Protein AF-A0A920FW73-F1 (afdb_monomer_lite)

Foldseek 3Di:
DDDDDPPVDPDPFVVQCVQVVHRDDAQDWDDDPPWTWGQHDDDRHTGDDIDIDD

Structure (mmCIF, N/CA/C/O backbone):
data_AF-A0A920FW73-F1
#
_entry.id   AF-A0A920FW73-F1
#
loop_
_atom_site.group_PDB
_atom_site.id
_atom_site.type_symbol
_atom_site.label_atom_id
_atom_site.label_alt_id
_atom_site.label_comp_id
_atom_site.label_asym_id
_atom_site.label_entity_id
_atom_site.label_seq_id
_atom_site.pdbx_PDB_ins_code
_atom_site.Cartn_x
_atom_site.Cartn_y
_atom_site.Cartn_z
_atom_site.occupancy
_atom_site.B_iso_or_equiv
_atom_site.auth_seq_id
_atom_site.auth_comp_id
_atom_site.auth_asym_id
_atom_site.auth_atom_id
_atom_site.pdbx_PDB_model_num
ATOM 1 N N . MET A 1 1 ? -10.569 -13.050 -10.718 1.00 60.12 1 MET A N 1
ATOM 2 C CA . MET A 1 1 ? -9.951 -11.745 -11.028 1.00 60.12 1 MET A CA 1
ATOM 3 C C . MET A 1 1 ? -8.523 -11.824 -10.515 1.00 60.12 1 MET A C 1
ATOM 5 O O . MET A 1 1 ? -8.357 -12.025 -9.318 1.00 60.12 1 MET A O 1
ATOM 9 N N . SER A 1 2 ? -7.530 -11.834 -11.404 1.00 67.69 2 SER A N 1
ATOM 10 C CA . SER A 1 2 ? -6.112 -11.853 -11.016 1.00 67.69 2 SER A CA 1
A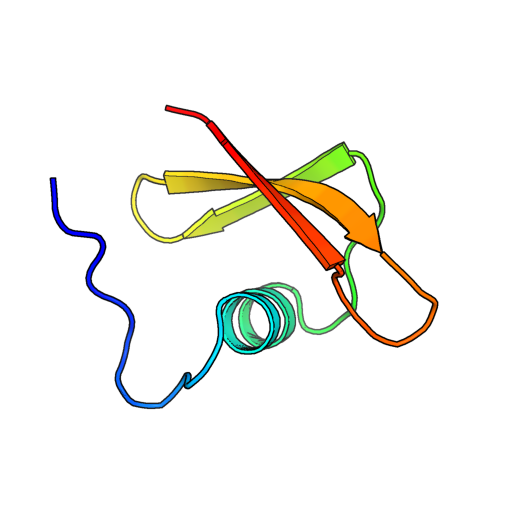TOM 11 C C . SER A 1 2 ? -5.593 -10.421 -11.037 1.00 67.69 2 SER A C 1
ATOM 13 O O . SER A 1 2 ? -5.956 -9.663 -11.934 1.00 67.69 2 SER A O 1
ATOM 15 N N . ILE A 1 3 ? -4.795 -10.039 -10.043 1.00 71.44 3 ILE A N 1
ATOM 16 C CA . ILE A 1 3 ? -4.089 -8.758 -10.053 1.00 71.44 3 ILE A CA 1
ATOM 17 C C . ILE A 1 3 ? -2.659 -9.066 -10.478 1.00 71.44 3 ILE A C 1
ATOM 19 O O . ILE A 1 3 ? -1.888 -9.608 -9.690 1.00 71.44 3 ILE A O 1
ATOM 23 N N . ASP A 1 4 ? -2.318 -8.724 -11.718 1.00 75.75 4 ASP A N 1
ATOM 24 C CA . ASP A 1 4 ? -0.956 -8.897 -12.217 1.00 75.75 4 ASP A CA 1
ATOM 25 C C . ASP A 1 4 ? -0.065 -7.789 -11.658 1.00 75.75 4 ASP A C 1
ATOM 27 O O . ASP A 1 4 ? -0.163 -6.618 -12.065 1.00 75.75 4 ASP A O 1
ATOM 31 N N . PHE A 1 5 ? 0.784 -8.178 -10.710 1.00 76.38 5 PHE A N 1
ATOM 32 C CA . PHE A 1 5 ? 1.838 -7.344 -10.155 1.00 76.38 5 PHE A CA 1
ATOM 33 C C . PHE A 1 5 ? 3.119 -7.497 -10.984 1.00 76.38 5 PHE A C 1
ATOM 35 O O . PHE A 1 5 ? 3.423 -8.604 -11.414 1.00 76.38 5 PHE A O 1
ATOM 42 N N . PRO A 1 6 ? 3.882 -6.416 -11.217 1.00 78.88 6 PRO A N 1
ATOM 43 C CA . PRO A 1 6 ? 5.162 -6.516 -11.903 1.00 78.88 6 PRO A CA 1
ATOM 44 C C . PRO A 1 6 ? 6.153 -7.328 -11.062 1.00 78.88 6 PRO A C 1
ATOM 46 O O . PRO A 1 6 ? 6.273 -7.073 -9.862 1.00 78.88 6 PRO A O 1
ATOM 49 N N . ASP A 1 7 ? 6.920 -8.213 -11.701 1.00 80.00 7 ASP A N 1
ATOM 50 C CA . ASP A 1 7 ? 7.877 -9.116 -11.033 1.00 80.00 7 ASP A CA 1
ATOM 51 C C . ASP A 1 7 ? 8.938 -8.387 -10.192 1.00 80.00 7 ASP A C 1
ATOM 53 O O . ASP A 1 7 ? 9.486 -8.944 -9.242 1.00 80.00 7 ASP A O 1
ATOM 57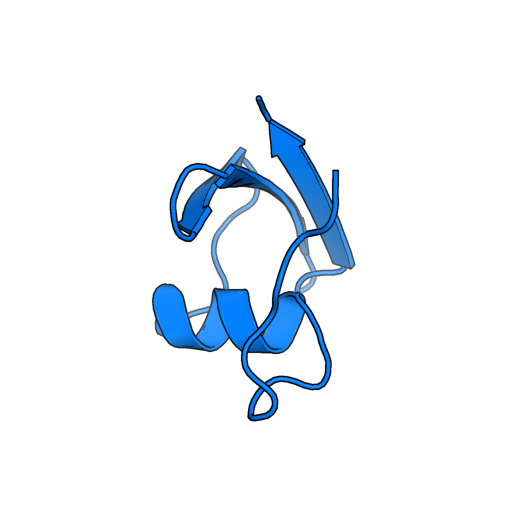 N N . GLN A 1 8 ? 9.202 -7.111 -10.491 1.00 84.88 8 GLN A N 1
ATOM 58 C CA . GLN A 1 8 ? 10.122 -6.274 -9.714 1.00 84.88 8 GLN A CA 1
ATOM 59 C C . GLN A 1 8 ? 9.651 -6.031 -8.267 1.00 84.88 8 GLN A C 1
ATOM 61 O O . GLN A 1 8 ? 10.443 -5.614 -7.420 1.00 84.88 8 GLN A O 1
ATOM 66 N N . PHE A 1 9 ? 8.369 -6.268 -7.965 1.00 84.81 9 PHE A N 1
ATOM 67 C CA . PHE A 1 9 ? 7.801 -6.067 -6.639 1.00 84.81 9 PHE A CA 1
ATOM 68 C C . PHE A 1 9 ? 7.400 -7.388 -5.991 1.00 84.81 9 PHE A C 1
ATOM 70 O O . PHE A 1 9 ? 6.382 -7.988 -6.313 1.00 84.81 9 PHE A O 1
ATOM 77 N N . VAL A 1 10 ? 8.138 -7.765 -4.950 1.00 84.56 10 VAL A N 1
ATOM 78 C CA . VAL A 1 10 ? 7.817 -8.927 -4.105 1.00 84.56 10 VAL A CA 1
ATOM 79 C C . VAL A 1 10 ? 6.680 -8.665 -3.106 1.00 84.56 10 VAL A C 1
ATOM 81 O O . VAL A 1 10 ? 6.174 -9.593 -2.482 1.00 84.56 10 VAL A O 1
ATOM 84 N N . THR A 1 11 ? 6.277 -7.401 -2.906 1.00 89.00 11 THR A N 1
ATOM 85 C CA . THR A 1 11 ? 5.185 -7.030 -1.989 1.00 89.00 11 THR A CA 1
ATOM 86 C C . THR A 1 11 ? 4.372 -5.837 -2.492 1.00 89.00 11 THR A C 1
ATOM 88 O O . THR A 1 11 ? 4.908 -4.910 -3.101 1.00 89.00 11 THR A O 1
ATOM 91 N N . LEU A 1 12 ? 3.087 -5.791 -2.115 1.00 89.56 12 LEU A N 1
ATOM 92 C CA . LEU A 1 12 ? 2.203 -4.647 -2.372 1.00 89.56 12 LEU A CA 1
ATOM 93 C C . LEU A 1 12 ? 2.711 -3.352 -1.714 1.00 89.56 12 LEU A C 1
ATOM 95 O O . LEU A 1 12 ? 2.572 -2.270 -2.276 1.00 89.56 12 LEU A O 1
ATOM 99 N N . SER A 1 13 ? 3.334 -3.452 -0.534 1.00 90.31 13 SER A N 1
ATOM 100 C CA . SER A 1 13 ? 3.945 -2.292 0.128 1.00 90.31 13 SER A CA 1
ATOM 101 C C . SER A 1 13 ? 5.094 -1.712 -0.698 1.00 90.31 13 SER A C 1
ATOM 103 O O . SER A 1 13 ? 5.232 -0.493 -0.738 1.00 90.31 13 SER A O 1
ATOM 105 N N . GLY A 1 14 ? 5.903 -2.562 -1.340 1.00 91.31 14 GLY A N 1
ATOM 106 C CA . GLY A 1 14 ? 6.986 -2.129 -2.225 1.00 91.31 14 GLY A CA 1
ATOM 107 C C . GLY A 1 14 ? 6.455 -1.389 -3.450 1.00 91.31 14 GLY A C 1
ATOM 108 O O . GLY A 1 14 ? 6.923 -0.293 -3.743 1.00 91.31 14 GLY A O 1
ATOM 109 N N . LEU A 1 15 ? 5.410 -1.930 -4.085 1.00 92.06 15 LEU A N 1
ATOM 110 C CA . LEU A 1 15 ? 4.726 -1.257 -5.192 1.00 92.06 15 LEU A CA 1
ATOM 111 C C . LEU A 1 15 ? 4.191 0.121 -4.775 1.00 92.06 15 LEU A C 1
ATOM 113 O O . LEU A 1 15 ? 4.437 1.115 -5.450 1.00 92.06 15 LEU A O 1
ATOM 117 N N . ILE A 1 16 ? 3.456 0.195 -3.663 1.00 92.81 16 ILE A N 1
ATOM 118 C CA . ILE A 1 16 ? 2.854 1.457 -3.215 1.00 92.81 16 ILE A CA 1
ATOM 119 C C . ILE A 1 16 ? 3.931 2.496 -2.895 1.00 92.81 16 ILE A C 1
ATOM 121 O O . ILE A 1 16 ? 3.760 3.667 -3.229 1.00 92.81 16 ILE A O 1
ATOM 125 N N . HIS A 1 17 ? 5.028 2.078 -2.263 1.00 91.12 17 HIS A N 1
ATOM 126 C CA . HIS A 1 17 ? 6.146 2.965 -1.965 1.00 91.12 17 HIS A CA 1
ATOM 127 C C . HIS A 1 17 ? 6.801 3.498 -3.245 1.00 91.12 17 HIS A C 1
ATOM 129 O O . HIS A 1 17 ? 7.122 4.681 -3.317 1.00 91.12 17 HIS A O 1
ATOM 135 N N . ASP A 1 18 ? 6.948 2.662 -4.277 1.00 91.44 18 ASP A N 1
ATOM 136 C CA . ASP A 1 18 ? 7.494 3.108 -5.560 1.00 91.44 18 ASP A CA 1
ATOM 137 C C . ASP A 1 18 ? 6.568 4.088 -6.300 1.00 91.44 18 ASP A C 1
ATOM 139 O O . ASP A 1 18 ? 7.051 5.076 -6.852 1.00 91.44 18 ASP A O 1
ATOM 143 N N . ILE A 1 19 ? 5.248 3.874 -6.256 1.00 91.62 19 ILE A N 1
ATOM 144 C CA . ILE A 1 19 ? 4.266 4.789 -6.862 1.00 91.62 19 ILE A CA 1
ATOM 145 C C . ILE A 1 19 ? 4.231 6.126 -6.116 1.00 91.62 19 ILE A C 1
ATOM 147 O O . ILE A 1 19 ? 4.244 7.189 -6.733 1.00 91.62 19 ILE A O 1
ATOM 151 N N . ALA A 1 20 ? 4.150 6.084 -4.785 1.00 91.06 20 ALA A N 1
ATOM 152 C CA . ALA A 1 20 ? 3.981 7.282 -3.971 1.00 91.06 20 ALA A CA 1
ATOM 153 C C . ALA A 1 20 ? 5.292 8.049 -3.748 1.00 91.06 20 ALA A C 1
ATOM 155 O O . ALA A 1 20 ? 5.239 9.215 -3.369 1.00 9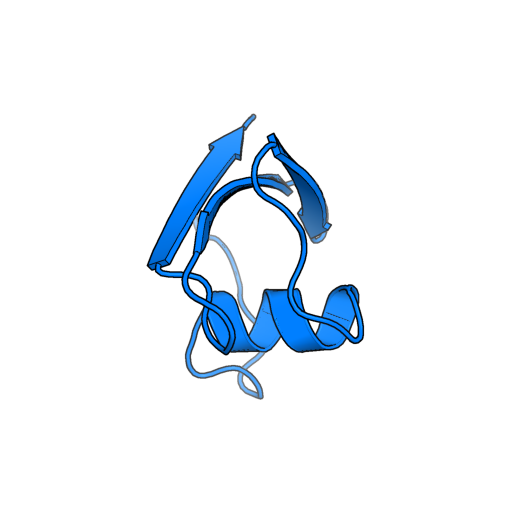1.06 20 ALA A O 1
ATOM 156 N N . LYS A 1 21 ? 6.451 7.402 -3.953 1.00 90.62 21 LYS A N 1
ATOM 157 C CA . LYS A 1 21 ? 7.801 7.903 -3.621 1.00 90.62 21 LYS A CA 1
ATOM 158 C C . LYS A 1 21 ? 7.991 8.281 -2.143 1.00 90.62 21 LYS A C 1
ATOM 160 O O . LYS A 1 21 ? 9.007 8.856 -1.768 1.00 90.62 21 LYS A O 1
ATOM 165 N N . GLU A 1 22 ? 7.034 7.911 -1.299 1.00 91.00 22 GLU A N 1
ATOM 166 C CA . GLU A 1 22 ? 7.024 8.079 0.148 1.00 91.00 22 GLU A CA 1
ATOM 167 C C . GLU A 1 22 ? 6.110 7.019 0.781 1.00 91.00 22 GLU A C 1
ATOM 169 O O . GLU A 1 22 ? 5.430 6.254 0.093 1.00 91.00 22 GLU A O 1
ATOM 174 N N . ILE A 1 23 ? 6.035 6.995 2.113 1.00 91.69 23 ILE A N 1
ATOM 175 C CA . ILE A 1 23 ? 5.050 6.177 2.825 1.00 91.69 23 ILE A CA 1
ATOM 176 C C . ILE A 1 23 ? 3.753 6.984 2.928 1.00 91.69 23 ILE A C 1
ATOM 178 O O . ILE A 1 23 ? 3.713 7.961 3.687 1.00 91.69 23 ILE A O 1
ATOM 182 N N . PRO A 1 24 ? 2.666 6.589 2.238 1.00 94.25 24 PRO A N 1
ATOM 183 C CA . PRO A 1 24 ? 1.444 7.377 2.217 1.00 94.25 24 PRO A CA 1
ATOM 184 C C . PRO A 1 24 ? 0.752 7.367 3.584 1.00 94.25 24 PRO A C 1
ATOM 186 O O . PRO A 1 24 ? 0.905 6.440 4.385 1.00 94.25 24 PRO A O 1
ATOM 189 N N . LYS A 1 25 ? 0.001 8.423 3.900 1.00 95.62 25 LYS A N 1
ATOM 190 C CA . LYS A 1 25 ? -0.763 8.518 5.157 1.00 95.62 25 LYS A CA 1
ATOM 191 C C . LYS A 1 25 ? -1.982 7.589 5.140 1.00 95.62 25 LYS A C 1
ATOM 193 O O .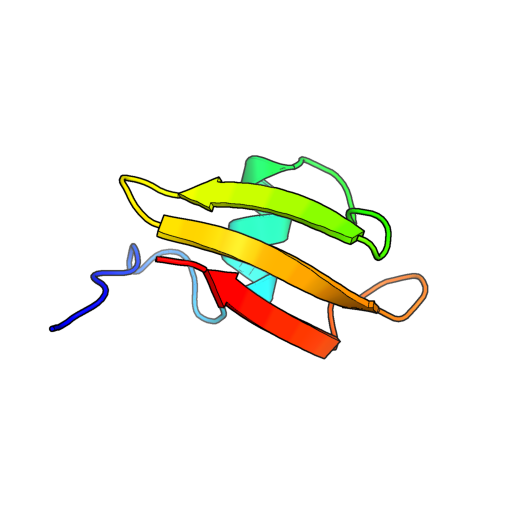 LYS A 1 25 ? -2.485 7.233 4.077 1.00 95.62 25 LYS A O 1
ATOM 198 N N . VAL A 1 26 ? -2.479 7.228 6.324 1.00 96.50 26 VAL A N 1
ATOM 199 C CA . VAL A 1 26 ? -3.761 6.513 6.461 1.00 96.50 26 VAL A CA 1
ATOM 200 C C . VAL A 1 26 ? -4.875 7.327 5.795 1.00 96.50 26 VAL A C 1
ATOM 202 O O . VAL A 1 26 ? -4.891 8.553 5.887 1.00 96.50 26 VAL A O 1
ATOM 205 N N . GLY A 1 27 ? -5.770 6.648 5.082 1.00 95.81 27 GLY A N 1
ATOM 206 C CA . GLY A 1 27 ? -6.853 7.245 4.304 1.00 95.81 27 GLY A CA 1
ATOM 207 C C . GLY A 1 27 ? -6.465 7.638 2.877 1.00 95.81 27 GLY A C 1
ATOM 208 O O . GLY A 1 27 ? -7.355 7.753 2.034 1.00 95.81 27 GLY A O 1
ATOM 209 N N . LYS A 1 28 ? -5.167 7.784 2.569 1.00 95.88 28 LYS A N 1
ATOM 210 C CA . LYS A 1 28 ? -4.700 8.072 1.205 1.00 95.88 28 LYS A CA 1
ATOM 211 C C . LYS A 1 28 ? -5.092 6.928 0.268 1.00 95.88 28 LYS A C 1
ATOM 213 O O . LYS A 1 28 ? -4.944 5.756 0.614 1.00 95.88 28 LYS A O 1
ATOM 218 N N . ILE A 1 29 ? -5.552 7.296 -0.924 1.00 95.56 29 ILE A N 1
ATOM 219 C CA . ILE A 1 29 ? -5.826 6.374 -2.025 1.00 95.56 29 ILE A CA 1
ATOM 220 C C . ILE A 1 29 ? -4.667 6.464 -3.017 1.00 95.56 29 ILE A C 1
ATOM 222 O O . ILE A 1 29 ? -4.282 7.560 -3.430 1.00 95.56 29 ILE A O 1
ATOM 22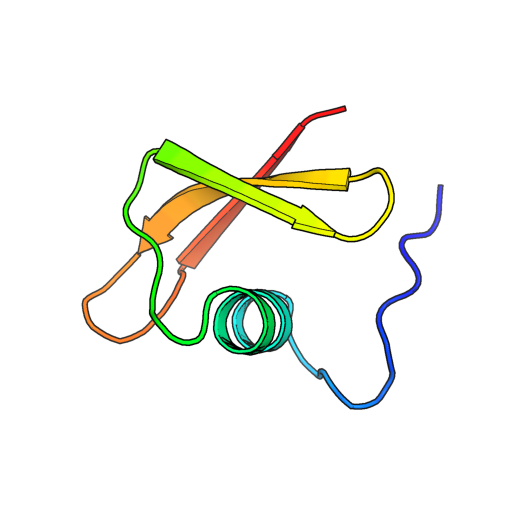6 N N . VAL A 1 30 ? -4.115 5.307 -3.365 1.00 93.75 30 VAL A N 1
ATOM 227 C CA . VAL A 1 30 ? -3.101 5.121 -4.402 1.00 93.75 30 VAL A CA 1
ATOM 228 C C . VAL A 1 30 ? -3.740 4.317 -5.525 1.00 93.75 30 VAL A C 1
ATOM 230 O O . VAL A 1 30 ? -4.355 3.282 -5.273 1.00 93.75 30 VAL A O 1
ATOM 233 N N . THR A 1 31 ? -3.626 4.799 -6.756 1.00 92.44 31 THR A N 1
ATOM 234 C CA . THR A 1 31 ? -4.187 4.118 -7.925 1.00 92.44 31 THR A CA 1
ATOM 235 C C . THR A 1 31 ? -3.109 3.270 -8.581 1.00 92.44 31 THR A C 1
ATOM 237 O O . THR A 1 31 ? -2.026 3.772 -8.882 1.00 92.44 31 THR A O 1
ATOM 240 N N . TYR A 1 32 ? -3.410 1.995 -8.816 1.00 89.44 32 TYR A N 1
ATOM 241 C CA . TYR A 1 32 ? -2.579 1.099 -9.612 1.00 89.44 32 TYR A CA 1
ATOM 242 C C . TYR A 1 32 ? -3.435 0.443 -10.694 1.00 89.44 32 TYR A C 1
ATOM 244 O O . TYR A 1 32 ? -4.322 -0.350 -10.382 1.00 89.44 32 TYR A O 1
ATOM 252 N N . LYS A 1 33 ? -3.170 0.766 -11.967 1.00 87.31 33 LYS A N 1
ATOM 253 C CA . LYS A 1 33 ? -4.052 0.413 -13.094 1.00 87.31 33 LYS A CA 1
ATOM 254 C C . LYS A 1 33 ? -5.487 0.892 -12.798 1.00 87.31 33 LYS A C 1
ATOM 256 O O . LYS A 1 33 ? -5.688 2.073 -12.533 1.00 87.31 33 LYS A O 1
ATOM 261 N N . GLU A 1 34 ? -6.460 -0.012 -12.804 1.00 88.12 34 GLU A N 1
ATOM 262 C CA . GLU A 1 34 ? -7.864 0.248 -12.462 1.00 88.12 34 GLU A CA 1
ATOM 263 C C . GLU A 1 34 ? -8.178 0.087 -10.964 1.00 88.12 34 GLU A C 1
ATOM 265 O O . GLU A 1 34 ? -9.265 0.435 -10.509 1.00 88.12 34 GLU A O 1
ATOM 270 N N . PHE A 1 35 ? -7.222 -0.400 -10.170 1.00 88.62 35 PHE A N 1
ATOM 271 C CA . PHE A 1 35 ? -7.423 -0.681 -8.755 1.00 88.62 35 PHE A CA 1
ATOM 272 C C . PHE A 1 35 ? -7.150 0.547 -7.888 1.00 88.62 35 PHE A C 1
ATOM 274 O O . PHE A 1 35 ? -6.099 1.191 -7.991 1.00 88.62 35 PHE A O 1
ATOM 281 N N . LYS A 1 36 ? -8.065 0.831 -6.958 1.00 92.88 36 LYS A N 1
ATOM 282 C CA . LYS A 1 36 ? -7.872 1.849 -5.920 1.00 92.88 36 LYS A CA 1
ATOM 283 C C . LYS A 1 36 ? -7.433 1.177 -4.624 1.00 92.88 36 LYS A C 1
ATOM 285 O O . LYS A 1 36 ? -8.143 0.350 -4.059 1.00 92.88 36 LYS A O 1
ATOM 290 N N . LEU A 1 37 ? -6.257 1.547 -4.136 1.00 93.88 37 LEU A N 1
ATOM 291 C CA . LEU A 1 37 ? -5.645 1.000 -2.930 1.00 93.88 37 LEU A CA 1
ATOM 292 C C . LEU A 1 37 ? -5.685 2.053 -1.825 1.00 93.88 37 LEU A C 1
ATOM 294 O O . LEU A 1 37 ? -4.966 3.050 -1.880 1.00 93.88 37 LEU A O 1
ATOM 298 N N . GLN A 1 38 ? -6.524 1.849 -0.814 1.00 96.19 38 GLN A N 1
ATOM 299 C CA . GLN A 1 38 ? -6.608 2.751 0.331 1.00 96.19 38 GLN A CA 1
ATOM 300 C C . GLN A 1 38 ? -5.719 2.261 1.470 1.00 96.19 38 GLN A C 1
ATOM 302 O O . GLN A 1 38 ? -5.836 1.118 1.919 1.00 96.19 38 GLN A O 1
ATOM 307 N N . ILE A 1 39 ? -4.857 3.137 1.982 1.00 96.69 39 ILE A N 1
ATOM 308 C CA . ILE A 1 39 ? -4.036 2.832 3.156 1.00 96.69 39 ILE A CA 1
ATOM 309 C C . ILE A 1 39 ? -4.921 2.844 4.398 1.00 96.69 39 ILE A C 1
ATOM 311 O O . ILE A 1 39 ? -5.481 3.879 4.752 1.00 96.69 39 ILE A O 1
ATOM 315 N N . ILE A 1 40 ? -5.022 1.706 5.080 1.00 97.56 40 ILE A N 1
ATOM 316 C CA . ILE A 1 40 ? -5.834 1.570 6.297 1.00 97.56 40 ILE A CA 1
ATOM 317 C C . ILE A 1 40 ? -4.958 1.613 7.547 1.00 97.56 40 ILE A C 1
ATOM 319 O O . ILE A 1 40 ? -5.374 2.148 8.571 1.00 97.56 40 ILE A O 1
ATOM 323 N N . SER A 1 41 ? -3.727 1.094 7.479 1.00 97.12 41 SER A N 1
ATOM 324 C CA . SER A 1 41 ? -2.773 1.228 8.582 1.00 97.12 41 SER A CA 1
ATOM 325 C C . SER A 1 41 ? -1.318 1.210 8.118 1.00 97.12 41 SER A C 1
ATOM 327 O O . SER A 1 41 ? -0.953 0.530 7.152 1.00 97.12 41 SER A O 1
ATOM 329 N N . ARG A 1 42 ? -0.476 1.943 8.850 1.00 95.06 42 ARG A N 1
ATOM 330 C CA . ARG A 1 42 ? 0.970 2.035 8.632 1.00 95.06 42 ARG A CA 1
ATOM 331 C C . ARG A 1 42 ? 1.721 2.248 9.941 1.00 95.06 42 ARG A C 1
ATOM 333 O O . ARG A 1 42 ? 1.167 2.791 10.896 1.00 95.06 42 ARG A O 1
ATOM 340 N N . SER A 1 43 ? 2.997 1.907 9.923 1.00 93.81 43 SER A N 1
ATOM 341 C CA . SER A 1 43 ? 4.009 2.405 10.850 1.00 93.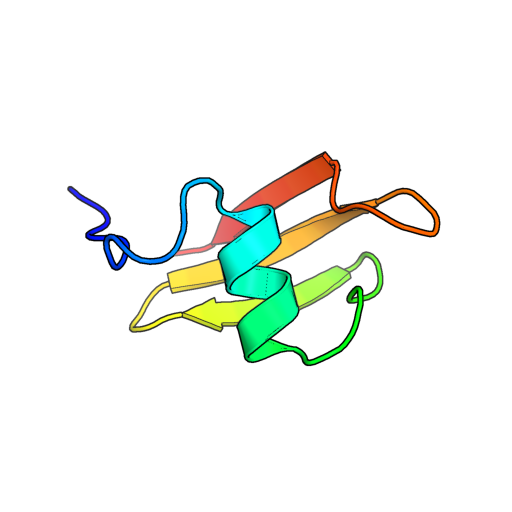81 43 SER A CA 1
ATOM 342 C C . SER A 1 43 ? 4.730 3.617 10.237 1.00 93.81 43 SER A C 1
ATOM 344 O O . SER A 1 43 ? 4.341 4.135 9.186 1.00 93.81 43 SER A O 1
ATOM 346 N N . ILE A 1 44 ? 5.789 4.095 10.896 1.00 90.50 44 ILE A N 1
ATOM 347 C CA . ILE A 1 44 ? 6.630 5.183 10.372 1.00 90.50 44 ILE A CA 1
ATOM 348 C C . ILE A 1 44 ? 7.280 4.792 9.040 1.00 90.50 44 ILE A C 1
ATOM 350 O O . ILE A 1 44 ? 7.314 5.616 8.135 1.00 90.50 44 ILE A O 1
ATOM 354 N N . ASN A 1 45 ? 7.741 3.543 8.916 1.00 89.81 45 ASN A N 1
ATOM 355 C CA . ASN A 1 45 ? 8.571 3.062 7.808 1.00 89.81 45 ASN A CA 1
ATOM 356 C C . ASN A 1 45 ? 7.909 1.982 6.922 1.00 89.81 45 ASN A C 1
ATOM 358 O O . ASN A 1 45 ? 8.550 1.455 6.018 1.00 89.81 45 ASN A O 1
ATOM 362 N N . LYS A 1 46 ? 6.647 1.613 7.176 1.00 91.69 46 LYS A N 1
ATOM 363 C CA . LYS A 1 46 ? 6.008 0.475 6.500 1.00 91.69 46 LYS A CA 1
ATOM 364 C C . LYS A 1 46 ? 4.496 0.631 6.407 1.00 91.69 46 LYS A C 1
ATOM 366 O O . LYS A 1 46 ? 3.870 1.147 7.328 1.00 91.69 46 LYS A O 1
ATOM 371 N N . ILE A 1 47 ? 3.909 0.126 5.322 1.00 95.38 47 ILE A N 1
ATOM 372 C CA . ILE A 1 47 ? 2.460 -0.050 5.178 1.00 95.38 47 ILE A CA 1
ATOM 373 C C . ILE A 1 47 ? 2.087 -1.442 5.697 1.00 95.38 47 ILE A C 1
ATOM 375 O O . ILE A 1 47 ? 2.675 -2.443 5.288 1.00 95.38 47 ILE A O 1
ATOM 379 N N . ASN A 1 48 ? 1.105 -1.516 6.595 1.00 94.81 48 ASN A N 1
ATOM 380 C CA . ASN A 1 48 ? 0.711 -2.769 7.246 1.00 94.81 48 ASN A CA 1
ATOM 381 C C . ASN A 1 48 ? -0.603 -3.319 6.690 1.00 94.81 48 ASN A C 1
ATOM 383 O O . ASN A 1 48 ? -0.739 -4.533 6.560 1.00 94.81 48 ASN A O 1
ATOM 387 N N . LYS A 1 49 ? -1.573 -2.448 6.385 1.00 96.06 49 LYS A N 1
ATOM 388 C CA . LYS A 1 49 ? -2.876 -2.849 5.840 1.00 96.06 49 LYS A CA 1
ATOM 389 C C . LYS A 1 49 ? -3.313 -1.911 4.728 1.00 96.06 49 LYS A C 1
ATOM 391 O O . LYS A 1 49 ? -3.292 -0.687 4.878 1.00 96.06 49 LYS A O 1
ATOM 396 N N . VAL A 1 50 ? -3.775 -2.518 3.643 1.00 95.31 50 VAL A N 1
ATOM 397 C CA . VAL A 1 50 ? -4.311 -1.847 2.460 1.00 95.31 50 VAL A CA 1
ATOM 398 C C . VAL A 1 50 ? -5.667 -2.460 2.156 1.00 95.31 50 VAL A C 1
ATOM 400 O O . VAL A 1 50 ? -5.821 -3.679 2.213 1.00 95.31 50 VAL A O 1
ATOM 403 N N . LYS A 1 51 ? -6.645 -1.616 1.845 1.00 94.62 51 LYS A N 1
ATOM 404 C CA . LYS A 1 51 ? -7.953 -2.037 1.353 1.00 94.62 51 LYS A CA 1
ATOM 405 C C . LYS A 1 51 ? -8.001 -1.818 -0.151 1.00 94.62 51 LYS A C 1
ATOM 407 O O . LYS A 1 51 ? -7.735 -0.714 -0.619 1.00 94.62 51 LYS A O 1
ATOM 412 N N . LEU A 1 52 ? -8.365 -2.863 -0.882 1.00 92.31 52 LEU A N 1
ATOM 413 C CA . LEU A 1 52 ? -8.749 -2.753 -2.281 1.00 92.31 52 LEU A CA 1
ATOM 414 C C . LEU A 1 52 ? -10.167 -2.173 -2.359 1.00 92.31 52 LEU A C 1
ATOM 416 O O . LEU A 1 52 ? -11.076 -2.668 -1.690 1.00 92.31 52 LEU A O 1
ATOM 420 N N . ILE A 1 53 ? -10.336 -1.116 -3.143 1.00 88.44 53 ILE A N 1
ATOM 421 C CA . ILE A 1 53 ? -11.620 -0.496 -3.457 1.00 88.44 53 ILE A CA 1
ATOM 422 C C . ILE A 1 53 ? -11.849 -0.710 -4.956 1.00 88.44 53 ILE A C 1
ATOM 424 O O . ILE A 1 53 ? -11.000 -0.324 -5.762 1.00 88.44 53 ILE A O 1
ATOM 428 N N . LEU A 1 54 ? -12.964 -1.363 -5.288 1.00 72.06 54 LEU A N 1
ATOM 429 C CA . LEU A 1 54 ? -13.497 -1.475 -6.647 1.00 72.06 54 LEU A CA 1
ATOM 430 C C . LEU A 1 54 ? -14.363 -0.242 -6.930 1.00 72.06 54 LEU A C 1
ATOM 432 O O . LEU A 1 54 ? -15.187 0.088 -6.045 1.00 72.06 54 LEU A O 1
#

Sequence (54 aa):
MSIDFPDQFVTLSGLIHDIAKEIPKVGKIVTYKEFKLQIISRSINKINKVKLIL

pLDDT: mean 89.36, std 7.92, range [60.12, 97.56]

Radius of gyration: 10.53 Å; chains: 1; bounding box: 24×20×24 Å

Secondary structure (DSSP, 8-state):
------TT-SSHHHHHHHHHSS-PPTT-EEEETTEEEEEEEE-SS-EEEEEEE-